Protein AF-A0AAU3VM43-F1 (afdb_monomer_lite)

Structure (mmCIF, N/CA/C/O backbone):
data_AF-A0AAU3VM43-F1
#
_entry.id   AF-A0AAU3VM43-F1
#
loop_
_atom_site.group_PDB
_atom_site.id
_atom_site.type_symbol
_atom_site.label_atom_id
_atom_site.label_alt_id
_atom_site.label_comp_id
_atom_site.label_asym_id
_atom_site.label_entity_id
_atom_site.label_seq_id
_atom_site.pdbx_PDB_ins_code
_atom_site.Cartn_x
_atom_site.Cartn_y
_atom_site.Cartn_z
_atom_site.occupancy
_atom_site.B_iso_or_equiv
_atom_site.auth_seq_id
_atom_site.auth_comp_id
_atom_site.auth_asym_id
_atom_site.auth_atom_id
_atom_site.pdbx_PDB_model_num
ATOM 1 N N . MET A 1 1 ? 19.635 12.853 0.836 1.00 34.03 1 MET A N 1
ATOM 2 C CA . MET A 1 1 ? 20.300 12.863 2.155 1.00 34.03 1 MET A CA 1
ATOM 3 C C . MET A 1 1 ? 19.289 13.414 3.151 1.00 34.03 1 MET A C 1
ATOM 5 O O . MET A 1 1 ? 19.053 14.610 3.134 1.00 34.03 1 MET A O 1
ATOM 9 N N . TRP A 1 2 ? 18.595 12.554 3.901 1.00 43.12 2 TRP A N 1
ATOM 10 C CA . TRP A 1 2 ? 17.582 12.971 4.883 1.00 43.12 2 TRP A CA 1
ATOM 11 C C . TRP A 1 2 ? 18.202 12.932 6.282 1.00 43.12 2 TRP A C 1
ATOM 13 O O . TRP A 1 2 ? 18.799 11.926 6.664 1.00 43.12 2 TRP A O 1
ATOM 23 N N . ILE A 1 3 ? 18.130 14.055 6.997 1.00 44.78 3 ILE A N 1
ATOM 24 C CA . ILE A 1 3 ? 18.766 14.262 8.303 1.00 44.78 3 ILE A CA 1
ATOM 25 C C . ILE A 1 3 ? 17.881 13.681 9.412 1.00 44.78 3 ILE A C 1
ATOM 27 O O . ILE A 1 3 ? 16.680 13.926 9.464 1.00 44.78 3 ILE A O 1
A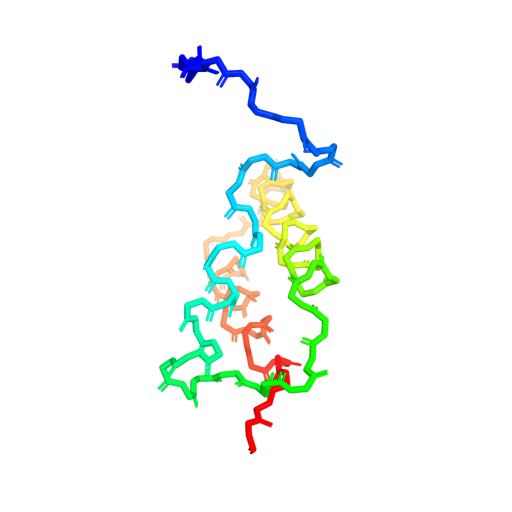TOM 31 N N . ARG A 1 4 ? 18.499 12.881 10.286 1.00 50.66 4 ARG A N 1
ATOM 32 C CA . ARG A 1 4 ? 17.882 12.098 11.364 1.00 50.66 4 ARG A CA 1
ATOM 33 C C . ARG A 1 4 ? 17.832 12.921 12.660 1.00 50.66 4 ARG A C 1
ATOM 35 O O . ARG A 1 4 ? 18.883 13.273 13.186 1.00 50.66 4 ARG A O 1
ATOM 42 N N . GLY A 1 5 ? 16.631 13.212 13.168 1.00 46.69 5 GLY A N 1
ATOM 43 C CA . GLY A 1 5 ? 16.399 13.694 14.542 1.00 46.69 5 GLY A CA 1
ATOM 44 C C . GLY A 1 5 ? 16.466 12.549 15.572 1.00 46.69 5 GLY A C 1
ATOM 45 O O . GLY A 1 5 ? 16.449 11.381 15.171 1.00 46.69 5 GLY A O 1
ATOM 46 N N . PRO A 1 6 ? 16.599 12.843 16.882 1.00 48.31 6 PRO A N 1
ATOM 47 C CA . PRO A 1 6 ? 16.955 11.845 17.887 1.00 48.31 6 PRO A CA 1
ATOM 48 C C . PRO A 1 6 ? 15.806 10.869 18.173 1.00 48.31 6 PRO A C 1
ATOM 50 O O . PRO A 1 6 ? 14.643 11.248 18.285 1.00 48.31 6 PRO A O 1
ATOM 53 N N . ALA A 1 7 ? 16.175 9.594 18.271 1.00 47.06 7 ALA A N 1
ATOM 54 C CA . ALA A 1 7 ? 15.289 8.452 18.429 1.00 47.06 7 ALA A CA 1
ATOM 55 C C . ALA A 1 7 ? 14.631 8.408 19.820 1.00 47.06 7 ALA A C 1
ATOM 57 O O . ALA A 1 7 ? 15.324 8.371 20.835 1.00 47.06 7 ALA A O 1
ATOM 58 N N . GLY A 1 8 ? 13.297 8.352 19.850 1.00 38.88 8 GLY A N 1
ATOM 59 C CA . GLY A 1 8 ? 12.525 7.854 20.992 1.00 38.88 8 GLY A CA 1
ATOM 60 C C . GLY A 1 8 ? 12.470 6.315 21.006 1.00 38.88 8 GLY A C 1
ATOM 61 O O . GLY A 1 8 ? 12.734 5.681 19.979 1.00 38.88 8 GLY A O 1
ATOM 62 N N . PRO A 1 9 ? 12.156 5.683 22.151 1.00 50.53 9 PRO A N 1
ATOM 63 C CA . PRO A 1 9 ? 12.303 4.247 22.328 1.00 50.53 9 PRO A CA 1
ATOM 64 C C . PRO A 1 9 ? 11.062 3.512 21.818 1.00 50.53 9 PRO A C 1
ATOM 66 O O . PRO A 1 9 ? 10.073 3.344 22.523 1.00 50.53 9 PRO A O 1
ATOM 69 N N . SER A 1 10 ? 11.097 3.066 20.569 1.00 45.47 10 SER A N 1
ATOM 70 C CA . SER A 1 10 ? 10.403 1.857 20.103 1.00 45.47 10 SER A CA 1
ATOM 71 C C . SER A 1 10 ? 10.870 1.577 18.681 1.00 45.47 10 SER A C 1
ATOM 73 O O . SER A 1 10 ? 10.831 2.455 17.826 1.00 45.47 10 SER A O 1
ATOM 75 N N . GLY A 1 11 ? 11.371 0.364 18.442 1.00 39.28 11 GLY A N 1
ATOM 76 C CA . GLY A 1 11 ? 11.966 -0.081 17.179 1.00 39.28 11 GLY A CA 1
ATOM 77 C C . GLY A 1 11 ? 10.962 -0.216 16.032 1.00 39.28 11 GLY A C 1
ATOM 78 O O . GLY A 1 11 ? 10.781 -1.303 15.494 1.00 39.28 11 GLY A O 1
ATOM 79 N N . GLY A 1 12 ? 10.293 0.876 15.673 1.00 45.69 12 GLY A N 1
ATOM 80 C CA . GLY A 1 12 ? 9.582 1.045 14.416 1.00 45.69 12 GLY A CA 1
ATOM 81 C C . GLY A 1 12 ? 10.399 1.933 13.488 1.00 45.69 12 GLY A C 1
ATOM 82 O O . GLY A 1 12 ? 11.035 2.891 13.929 1.00 45.69 12 GLY A O 1
ATOM 83 N N . VAL A 1 13 ? 10.390 1.616 12.198 1.00 49.94 13 VAL A N 1
ATOM 84 C CA . VAL A 1 13 ? 10.869 2.535 11.165 1.00 49.94 13 VAL A CA 1
ATOM 85 C C . VAL A 1 13 ? 10.081 3.852 11.319 1.00 49.94 13 VAL A C 1
ATOM 87 O O . VAL A 1 13 ? 8.849 3.806 11.390 1.00 49.94 13 VAL A O 1
ATOM 90 N N . PRO A 1 14 ? 10.742 5.017 11.454 1.00 42.34 14 PRO A N 1
ATOM 91 C CA . PRO A 1 14 ? 10.038 6.271 11.689 1.00 42.34 14 PRO A CA 1
ATOM 92 C C . PRO A 1 14 ? 9.172 6.637 10.475 1.00 42.34 14 PRO A C 1
ATOM 94 O O . PRO A 1 14 ? 9.700 6.800 9.378 1.00 42.34 14 PRO A O 1
ATOM 97 N N . GLY A 1 15 ? 7.860 6.789 10.686 1.00 53.78 15 GLY A N 1
ATOM 98 C CA . GLY A 1 15 ? 6.919 7.393 9.729 1.00 53.78 15 GLY A CA 1
ATOM 99 C C . GLY A 1 15 ? 5.836 6.475 9.151 1.00 53.78 15 GLY A C 1
ATOM 100 O O . GLY A 1 15 ? 4.812 6.978 8.709 1.00 53.78 15 GLY A O 1
ATOM 101 N N . GLU A 1 16 ? 6.000 5.151 9.183 1.00 52.53 16 GLU A N 1
ATOM 102 C CA . GLU A 1 16 ? 5.061 4.237 8.504 1.00 52.53 16 GLU A CA 1
ATOM 103 C C . GLU A 1 16 ? 3.697 4.033 9.192 1.00 52.53 16 GLU A C 1
ATOM 105 O O . GLU A 1 16 ? 2.692 4.078 8.483 1.00 52.53 16 GLU A O 1
ATOM 110 N N . PRO A 1 17 ? 3.587 3.835 10.524 1.00 65.62 17 PRO A N 1
ATOM 111 C CA . PRO A 1 17 ? 2.270 3.677 11.141 1.00 65.62 17 PRO A CA 1
ATOM 112 C C . PRO A 1 17 ? 1.495 4.999 11.200 1.00 65.62 17 PRO A C 1
ATOM 114 O O . PRO A 1 17 ? 0.275 4.975 11.143 1.00 65.62 17 PRO A O 1
ATOM 117 N N . ALA A 1 18 ? 2.178 6.150 11.231 1.00 79.19 18 ALA A N 1
ATOM 118 C CA . ALA A 1 18 ? 1.534 7.451 11.417 1.00 79.19 18 ALA A CA 1
ATOM 119 C C . ALA A 1 18 ? 0.545 7.799 10.289 1.00 79.19 18 ALA A C 1
ATOM 121 O O . ALA A 1 18 ? -0.557 8.258 10.569 1.00 79.19 18 ALA A O 1
ATOM 122 N N . CYS A 1 19 ? 0.899 7.532 9.027 1.00 86.38 19 CYS A N 1
ATOM 123 C CA . CYS A 1 19 ? -0.009 7.767 7.900 1.00 86.38 19 CYS A CA 1
ATOM 124 C C . CYS A 1 19 ? -1.191 6.785 7.877 1.00 86.38 19 CYS A C 1
ATOM 126 O O . CYS A 1 19 ? -2.278 7.154 7.443 1.00 86.38 19 CYS A O 1
ATOM 128 N N . VAL A 1 20 ? -0.995 5.540 8.328 1.00 90.69 20 VAL A N 1
ATOM 129 C CA . VAL A 1 20 ? -2.079 4.544 8.376 1.00 90.69 20 VAL A CA 1
ATOM 130 C C . VAL A 1 20 ? -3.048 4.864 9.511 1.00 90.69 20 VAL A C 1
ATOM 132 O O . VAL A 1 20 ? -4.253 4.867 9.293 1.00 90.69 20 VAL A O 1
ATOM 135 N N . GLU A 1 21 ? -2.526 5.203 10.689 1.00 91.94 21 GLU A N 1
ATOM 136 C CA . GLU A 1 21 ? -3.313 5.633 11.849 1.00 91.94 21 GLU A CA 1
ATOM 137 C C . GLU A 1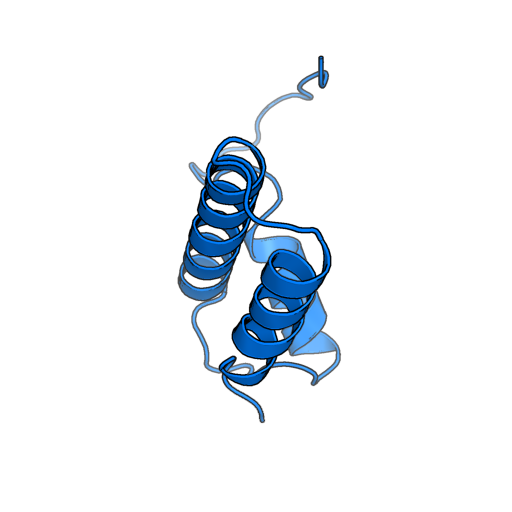 21 ? -4.118 6.910 11.548 1.00 91.94 21 GLU A C 1
ATOM 139 O O . GLU A 1 21 ? -5.266 7.042 11.970 1.00 91.94 21 GLU A O 1
ATOM 144 N N . GLU A 1 22 ? -3.544 7.844 10.786 1.00 92.31 22 GLU A N 1
ATOM 145 C CA . GLU A 1 22 ? -4.245 9.037 10.307 1.00 92.31 22 GLU A CA 1
ATOM 146 C C . GLU A 1 22 ? -5.382 8.691 9.341 1.00 92.31 22 GLU A C 1
ATOM 148 O O . GLU A 1 22 ? -6.518 9.096 9.579 1.00 92.31 22 GLU A O 1
ATOM 153 N N . ALA A 1 23 ? -5.121 7.864 8.328 1.00 91.06 23 ALA A N 1
ATOM 154 C CA . ALA A 1 23 ? -6.146 7.418 7.384 1.00 91.06 23 ALA A CA 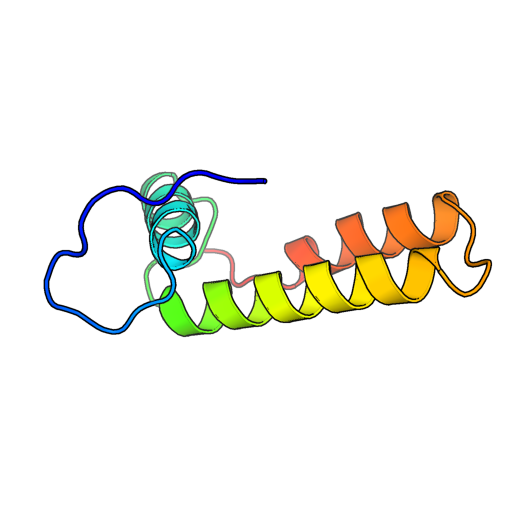1
ATOM 155 C C . ALA A 1 23 ? -7.267 6.597 8.058 1.00 91.06 23 ALA A C 1
ATOM 157 O O . ALA A 1 23 ? -8.431 6.693 7.673 1.00 91.06 23 ALA A O 1
ATOM 158 N N . GLN A 1 24 ? -6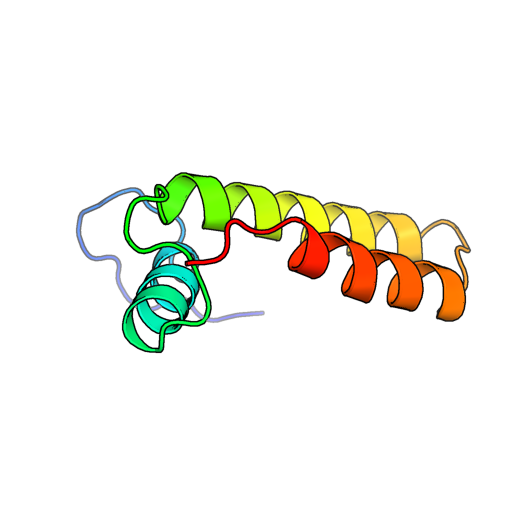.956 5.818 9.098 1.00 94.38 24 GLN A N 1
ATOM 159 C CA . GLN A 1 24 ? -7.963 5.132 9.918 1.00 94.38 24 GLN A CA 1
ATOM 160 C C . GLN A 1 24 ? -8.828 6.124 10.704 1.00 94.38 24 GLN A C 1
ATOM 162 O O . GLN A 1 24 ? -10.049 5.985 10.750 1.00 94.38 24 GLN A O 1
ATOM 167 N N . ARG A 1 25 ? -8.215 7.156 11.296 1.00 94.38 25 ARG A N 1
ATOM 168 C CA . ARG A 1 25 ? -8.928 8.223 12.014 1.00 94.38 25 ARG A CA 1
ATOM 169 C C . ARG A 1 25 ? -9.832 9.046 11.091 1.00 94.38 25 ARG A C 1
ATOM 171 O O . ARG A 1 25 ? -10.882 9.503 11.536 1.00 94.38 25 ARG A O 1
ATOM 178 N N . GLU A 1 26 ? -9.436 9.231 9.836 1.00 94.44 26 GLU A N 1
ATOM 179 C CA . GLU A 1 26 ? -10.217 9.933 8.807 1.00 94.44 26 GLU A CA 1
ATOM 180 C C . GLU A 1 26 ? -11.320 9.059 8.184 1.00 94.44 26 GLU A C 1
ATOM 182 O O . GLU A 1 26 ? -12.203 9.573 7.498 1.00 94.44 26 GLU A O 1
ATOM 187 N N . GLY A 1 27 ? -11.329 7.755 8.481 1.00 92.69 27 GLY A N 1
ATOM 188 C CA . GLY A 1 27 ? -12.322 6.808 7.974 1.00 92.69 27 GLY A CA 1
ATOM 189 C C . GLY A 1 27 ? -12.034 6.304 6.558 1.00 92.69 27 GLY A C 1
ATOM 190 O O . GLY A 1 27 ? -12.910 5.716 5.929 1.00 92.69 27 GLY A O 1
ATOM 191 N N . ASP A 1 28 ? -10.819 6.502 6.048 1.00 92.25 28 ASP A N 1
ATOM 192 C CA . ASP A 1 28 ? -10.409 5.991 4.737 1.00 92.25 28 ASP A CA 1
ATOM 193 C C . ASP A 1 28 ? -10.055 4.496 4.768 1.00 92.25 28 ASP A C 1
ATOM 195 O O . ASP A 1 28 ? -10.165 3.808 3.744 1.00 92.25 28 ASP A O 1
ATOM 199 N N . LEU A 1 29 ? -9.634 3.997 5.936 1.00 93.44 29 LEU A N 1
ATOM 200 C CA . LEU A 1 29 ? -9.188 2.624 6.178 1.00 93.44 29 LEU A CA 1
ATOM 201 C C . LEU A 1 29 ? -9.922 1.991 7.363 1.00 93.44 29 LEU A C 1
ATOM 203 O O . LEU A 1 29 ? -10.300 2.682 8.307 1.00 93.44 29 LEU A O 1
ATOM 207 N N . ASP A 1 30 ? -10.070 0.665 7.325 1.00 94.19 30 ASP A N 1
ATOM 208 C CA . ASP A 1 30 ? -10.629 -0.121 8.432 1.00 94.19 30 ASP A CA 1
ATOM 209 C C . ASP A 1 30 ? -9.853 0.138 9.747 1.00 94.19 30 ASP A C 1
ATOM 211 O O . ASP A 1 30 ? -8.643 -0.129 9.801 1.00 94.19 30 ASP A O 1
ATOM 215 N N . PRO A 1 31 ? -10.509 0.625 10.822 1.00 92.69 31 PRO A N 1
ATOM 216 C CA . PRO A 1 31 ? -9.860 0.882 12.108 1.00 92.69 31 PRO A CA 1
ATOM 217 C C . PRO A 1 31 ? -9.412 -0.396 12.838 1.00 92.69 31 PRO A C 1
ATOM 219 O O . PRO A 1 31 ? -8.629 -0.310 13.782 1.00 92.69 31 PRO A O 1
ATOM 222 N N . GLY A 1 32 ? -9.900 -1.575 12.432 1.00 93.19 32 GLY A N 1
ATOM 223 C CA . GLY A 1 32 ? -9.490 -2.872 12.972 1.00 93.19 32 GLY A CA 1
ATOM 224 C C . GLY A 1 32 ? -8.215 -3.448 12.344 1.00 93.19 32 GLY A C 1
ATOM 225 O O . GLY A 1 32 ? -7.657 -4.408 12.878 1.00 93.19 32 GLY A O 1
ATOM 226 N N . ALA A 1 33 ? -7.739 -2.885 11.230 1.00 93.38 33 ALA A N 1
ATOM 227 C CA . ALA A 1 33 ? -6.534 -3.355 10.554 1.00 93.38 33 ALA A CA 1
ATOM 228 C C . ALA A 1 33 ? -5.257 -2.968 11.328 1.00 93.38 33 ALA A C 1
ATOM 230 O O . ALA A 1 33 ? -5.160 -1.854 11.843 1.00 93.38 33 ALA A O 1
ATOM 231 N N . ASP A 1 34 ? -4.248 -3.852 11.378 1.00 93.81 34 ASP A N 1
ATOM 232 C CA . ASP A 1 34 ? -2.960 -3.534 12.019 1.00 93.81 34 ASP A CA 1
ATOM 233 C C . ASP A 1 34 ? -2.226 -2.437 11.217 1.00 93.81 34 ASP A C 1
ATOM 235 O O . ASP A 1 34 ? -1.759 -2.699 10.097 1.00 93.81 34 ASP A O 1
ATOM 239 N N . PRO A 1 35 ? -2.046 -1.224 11.778 1.00 90.88 35 PRO A N 1
ATOM 240 C CA . PRO A 1 35 ? -1.416 -0.119 11.065 1.00 90.88 35 PRO A CA 1
ATOM 241 C C . PRO A 1 35 ? 0.046 -0.400 10.708 1.00 90.88 35 PRO A C 1
ATOM 243 O O . PRO A 1 35 ? 0.560 0.099 9.704 1.00 90.88 35 PRO A O 1
ATOM 246 N N . ARG A 1 36 ? 0.738 -1.235 11.492 1.00 91.44 36 ARG A N 1
ATOM 247 C CA . ARG A 1 36 ? 2.131 -1.606 11.219 1.00 91.44 36 ARG A CA 1
ATOM 248 C C . ARG A 1 36 ? 2.224 -2.599 10.071 1.00 91.44 36 ARG A C 1
ATOM 250 O O . ARG A 1 36 ? 3.170 -2.526 9.289 1.00 91.44 36 ARG A O 1
ATOM 257 N N . GLU A 1 37 ? 1.288 -3.538 9.979 1.00 92.12 37 GLU A N 1
ATOM 258 C CA . GLU A 1 37 ? 1.227 -4.487 8.867 1.00 92.12 37 GLU A CA 1
ATOM 259 C C . GLU A 1 37 ? 0.894 -3.779 7.554 1.00 92.12 37 GLU A C 1
ATOM 261 O O . GLU A 1 37 ? 1.611 -3.961 6.567 1.00 92.12 37 GLU A O 1
ATOM 266 N N . LEU A 1 38 ? -0.107 -2.894 7.567 1.00 92.56 38 LEU A N 1
ATOM 267 C CA . LEU A 1 38 ? -0.460 -2.075 6.407 1.00 92.56 38 LEU A CA 1
ATOM 268 C C . LEU A 1 38 ? 0.683 -1.149 5.978 1.00 92.56 38 LEU A C 1
ATOM 270 O O . LEU A 1 38 ? 0.972 -1.059 4.783 1.00 92.56 38 LEU A O 1
ATOM 274 N N . GLY A 1 39 ? 1.364 -0.506 6.932 1.00 91.31 39 GLY A N 1
ATOM 275 C CA . GLY A 1 39 ? 2.527 0.337 6.651 1.00 91.31 39 GLY A CA 1
ATOM 276 C C . GLY A 1 39 ? 3.624 -0.438 5.918 1.00 91.31 39 GLY A C 1
ATOM 277 O O . GLY A 1 39 ? 4.020 -0.058 4.815 1.00 91.31 39 GLY A O 1
ATOM 278 N N . ARG A 1 40 ? 4.014 -1.604 6.457 1.00 93.19 40 ARG A N 1
ATOM 279 C CA . ARG A 1 40 ? 5.017 -2.486 5.832 1.00 93.19 40 ARG A CA 1
ATOM 280 C C . ARG A 1 40 ? 4.603 -2.954 4.438 1.00 93.19 40 ARG A C 1
ATOM 282 O O . ARG A 1 40 ? 5.443 -3.012 3.539 1.00 93.19 40 ARG A O 1
ATOM 289 N N . LEU A 1 41 ? 3.327 -3.296 4.247 1.00 92.56 41 LEU A N 1
ATOM 290 C CA . LEU A 1 41 ? 2.799 -3.696 2.944 1.00 92.56 41 LEU A CA 1
ATOM 291 C C . LEU A 1 41 ? 2.942 -2.560 1.923 1.00 92.56 41 LEU A C 1
ATOM 293 O O . LEU A 1 41 ? 3.433 -2.782 0.814 1.00 92.56 41 LEU A O 1
ATOM 297 N N . MET A 1 42 ? 2.551 -1.340 2.295 1.00 91.31 42 MET A N 1
ATOM 298 C CA . MET A 1 42 ? 2.668 -0.171 1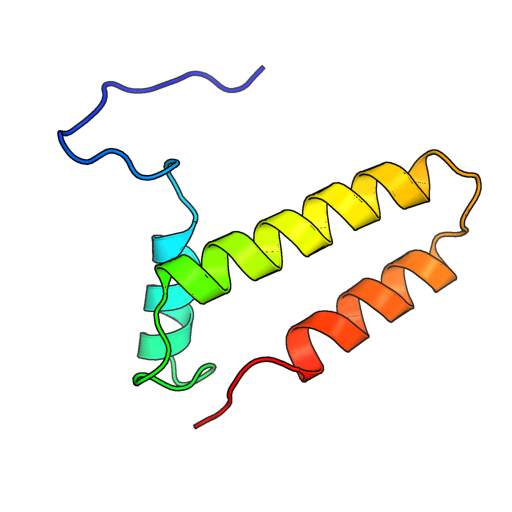.422 1.00 91.31 42 MET A CA 1
ATOM 299 C C . MET A 1 42 ? 4.121 0.171 1.111 1.00 91.31 42 MET A C 1
ATOM 301 O O . MET A 1 42 ? 4.449 0.428 -0.049 1.00 91.31 42 MET A O 1
ATOM 305 N N . LEU A 1 43 ? 5.020 0.088 2.090 1.00 91.69 43 LEU A N 1
ATOM 306 C CA . LEU A 1 43 ? 6.444 0.278 1.843 1.00 91.69 43 LEU A CA 1
ATOM 307 C C . LEU A 1 43 ? 7.001 -0.763 0.866 1.00 91.69 43 LEU A C 1
ATOM 309 O O . LEU A 1 43 ? 7.737 -0.396 -0.051 1.00 91.69 43 LEU A O 1
ATOM 313 N N . ALA A 1 44 ? 6.623 -2.037 0.999 1.00 94.00 44 ALA A N 1
ATOM 314 C CA . ALA A 1 44 ? 7.040 -3.081 0.065 1.00 94.00 44 ALA A CA 1
ATOM 315 C C . ALA A 1 44 ? 6.570 -2.786 -1.373 1.00 94.00 44 ALA A C 1
ATOM 317 O O . ALA A 1 44 ? 7.332 -2.961 -2.329 1.00 94.00 44 ALA A O 1
ATOM 318 N N . VAL A 1 45 ? 5.342 -2.278 -1.535 1.00 92.31 45 VAL A N 1
ATOM 319 C CA . VAL A 1 45 ? 4.820 -1.834 -2.837 1.00 92.31 45 VAL A CA 1
ATOM 320 C C . VAL A 1 45 ? 5.639 -0.664 -3.387 1.00 92.31 45 VAL A C 1
ATOM 322 O O . VAL A 1 45 ? 6.080 -0.728 -4.536 1.00 92.31 45 VAL A O 1
ATOM 325 N N . LEU A 1 46 ? 5.896 0.372 -2.583 1.00 91.31 46 LEU A N 1
ATOM 326 C CA . LEU A 1 46 ? 6.661 1.553 -3.000 1.00 91.31 46 LEU A CA 1
ATOM 327 C C . LEU A 1 46 ? 8.094 1.193 -3.416 1.00 91.31 46 LEU A C 1
ATOM 329 O O . LEU A 1 46 ? 8.550 1.599 -4.486 1.00 91.31 46 LEU A O 1
ATOM 333 N N . GLN A 1 47 ? 8.779 0.362 -2.628 1.00 93.50 47 GLN A N 1
ATOM 334 C CA . GLN A 1 47 ? 10.122 -0.126 -2.953 1.00 93.50 47 GLN A CA 1
ATOM 335 C C . GLN A 1 47 ? 10.128 -0.944 -4.248 1.00 93.50 47 GLN A C 1
ATOM 337 O O . GLN A 1 47 ? 11.020 -0.796 -5.090 1.00 93.50 47 GLN A O 1
ATOM 342 N N . ARG A 1 48 ? 9.112 -1.791 -4.457 1.00 90.50 48 ARG A N 1
ATOM 343 C CA . ARG A 1 48 ? 8.994 -2.555 -5.700 1.00 90.50 48 ARG A CA 1
ATOM 344 C C . ARG A 1 48 ? 8.707 -1.650 -6.897 1.00 90.50 48 ARG A C 1
ATOM 346 O O . ARG A 1 48 ? 9.266 -1.897 -7.961 1.00 90.50 48 ARG A O 1
ATOM 353 N N . MET A 1 49 ? 7.889 -0.610 -6.748 1.00 91.50 49 MET A N 1
ATOM 354 C CA . MET A 1 49 ? 7.644 0.373 -7.809 1.00 91.50 49 MET A CA 1
ATOM 355 C C . MET A 1 49 ? 8.923 1.128 -8.187 1.00 91.50 49 MET A C 1
ATOM 357 O O . MET A 1 49 ? 9.198 1.291 -9.376 1.00 91.50 49 MET A O 1
ATOM 361 N N . GLU A 1 50 ? 9.747 1.509 -7.207 1.00 91.38 50 GLU A N 1
ATOM 362 C CA . GLU A 1 50 ? 11.055 2.120 -7.466 1.00 91.38 50 GLU A CA 1
ATOM 363 C C . GLU A 1 50 ? 11.984 1.166 -8.234 1.00 91.38 50 GLU A C 1
ATOM 365 O O . GLU A 1 50 ? 12.672 1.569 -9.175 1.00 91.38 50 GLU A O 1
ATOM 370 N N . PHE A 1 51 ? 11.979 -0.120 -7.877 1.00 92.81 51 PHE A N 1
ATOM 371 C CA . PHE A 1 51 ? 12.696 -1.139 -8.636 1.00 92.81 51 PHE A CA 1
ATOM 372 C C . PHE A 1 51 ? 12.168 -1.257 -10.075 1.00 92.81 51 PHE A C 1
ATOM 374 O O . PHE A 1 51 ? 12.955 -1.253 -11.018 1.00 92.81 51 PHE A O 1
ATOM 381 N N . LEU A 1 52 ? 10.848 -1.330 -10.268 1.00 90.88 52 LEU A N 1
ATOM 382 C CA . LEU A 1 52 ? 10.239 -1.487 -11.592 1.00 90.88 52 LEU A CA 1
ATOM 383 C C . LEU A 1 52 ? 10.543 -0.304 -12.517 1.00 90.88 52 LEU A C 1
ATOM 385 O O . LEU A 1 52 ? 10.842 -0.521 -13.694 1.00 90.88 52 LEU A O 1
ATOM 389 N N . ALA A 1 53 ? 10.575 0.920 -11.987 1.00 89.38 53 ALA A N 1
ATOM 390 C CA . ALA A 1 53 ? 10.979 2.108 -12.738 1.00 89.38 53 ALA A CA 1
ATOM 391 C C . ALA A 1 53 ? 12.393 1.978 -13.338 1.00 89.38 53 ALA A C 1
ATOM 393 O O . ALA A 1 53 ? 12.654 2.453 -14.442 1.00 89.38 53 ALA A O 1
ATOM 394 N N . LYS A 1 54 ? 13.299 1.260 -12.661 1.00 91.81 54 LYS A N 1
ATOM 395 C CA . LYS A 1 54 ? 14.671 1.004 -13.134 1.00 91.81 54 LYS A CA 1
ATOM 396 C C . LYS A 1 54 ? 14.738 -0.075 -14.229 1.00 91.81 54 LYS A C 1
ATOM 398 O O . LYS A 1 54 ? 15.755 -0.191 -14.905 1.00 91.81 54 LYS A O 1
ATOM 403 N N . THR A 1 55 ? 13.662 -0.836 -14.455 1.00 87.44 55 THR A N 1
ATOM 404 C CA . THR A 1 55 ? 13.605 -1.969 -15.408 1.00 87.44 55 THR A CA 1
ATOM 405 C C . THR A 1 55 ? 13.001 -1.631 -16.782 1.00 87.44 55 THR A C 1
ATOM 407 O O . THR A 1 55 ? 12.598 -2.533 -17.510 1.00 87.44 55 THR A O 1
ATOM 410 N N . ARG A 1 56 ? 12.953 -0.343 -17.167 1.00 85.31 56 ARG A N 1
ATOM 411 C CA . ARG A 1 56 ? 12.292 0.169 -18.394 1.00 85.31 56 ARG A CA 1
ATOM 412 C C . ARG A 1 56 ? 10.769 -0.028 -18.442 1.00 85.31 56 ARG A C 1
ATOM 414 O O . ARG A 1 56 ? 10.178 0.079 -19.514 1.00 85.31 56 ARG A O 1
ATOM 421 N N . MET A 1 57 ? 10.119 -0.274 -17.303 1.00 89.31 57 MET A N 1
ATOM 422 C CA . MET A 1 57 ? 8.665 -0.140 -17.217 1.00 89.31 57 MET A CA 1
ATOM 423 C C . MET A 1 57 ? 8.287 1.329 -17.430 1.00 89.31 57 MET A C 1
ATOM 425 O O . MET A 1 57 ? 8.867 2.213 -16.800 1.00 89.31 57 MET A O 1
ATOM 429 N N . ASP A 1 58 ? 7.327 1.590 -18.315 1.00 90.44 58 ASP A N 1
ATOM 430 C CA . ASP A 1 58 ? 6.874 2.952 -18.578 1.00 90.44 58 ASP A CA 1
ATOM 431 C C . ASP A 1 58 ? 6.022 3.525 -17.427 1.00 90.44 58 ASP A C 1
ATOM 433 O O . ASP A 1 58 ? 5.501 2.812 -16.560 1.00 90.44 58 ASP A O 1
ATOM 437 N N . ALA A 1 59 ? 5.858 4.849 -17.438 1.00 88.06 59 ALA A N 1
ATOM 438 C CA . ALA A 1 59 ? 5.102 5.575 -16.422 1.00 88.06 59 ALA A CA 1
ATOM 439 C C . ALA A 1 59 ? 3.629 5.134 -16.331 1.00 88.06 59 ALA A C 1
ATOM 441 O O . ALA A 1 59 ? 3.047 5.166 -15.247 1.00 88.06 59 ALA A O 1
ATOM 442 N N . SER A 1 60 ? 3.021 4.683 -17.433 1.00 93.00 60 SER A N 1
ATOM 443 C CA . SER A 1 60 ? 1.633 4.208 -17.436 1.00 93.00 60 SER A CA 1
ATOM 444 C C . SER A 1 60 ? 1.484 2.884 -16.677 1.00 93.00 60 SER A C 1
ATOM 446 O O . SER A 1 60 ? 0.496 2.678 -15.967 1.00 93.00 60 SER A O 1
ATOM 448 N N . GLY A 1 61 ? 2.488 2.004 -16.767 1.00 90.94 61 GLY A N 1
ATOM 449 C CA . GLY A 1 61 ? 2.583 0.775 -15.985 1.00 90.94 61 GLY A CA 1
ATOM 450 C C . GLY A 1 61 ? 2.678 1.063 -14.488 1.00 90.94 61 GLY A C 1
ATOM 451 O O . GLY A 1 61 ? 1.897 0.520 -13.705 1.00 90.94 61 GLY A O 1
ATOM 452 N N . LEU A 1 62 ? 3.560 1.987 -14.101 1.00 89.62 62 LEU A N 1
ATOM 453 C CA . LEU A 1 62 ? 3.724 2.406 -12.704 1.00 89.62 62 LEU A CA 1
ATOM 454 C C . LEU A 1 62 ? 2.456 3.068 -12.143 1.00 89.62 62 LEU A C 1
ATOM 456 O O . LEU A 1 62 ? 2.033 2.733 -11.038 1.00 89.62 62 LEU A O 1
ATOM 460 N N . LEU A 1 63 ? 1.798 3.940 -12.914 1.00 91.06 63 LEU A N 1
ATOM 461 C CA . LEU A 1 63 ? 0.531 4.571 -12.520 1.00 91.06 63 LEU A CA 1
ATOM 462 C C . LEU A 1 63 ? -0.578 3.544 -12.278 1.00 91.06 63 LEU A C 1
ATOM 464 O O . LEU A 1 63 ? -1.379 3.690 -11.356 1.00 91.06 63 LEU A O 1
ATOM 468 N N . ARG A 1 64 ? -0.625 2.483 -13.087 1.00 92.94 64 ARG A N 1
ATOM 469 C CA . ARG A 1 64 ? -1.601 1.403 -12.919 1.00 92.94 64 ARG A CA 1
ATOM 470 C C . ARG A 1 64 ? -1.390 0.657 -11.605 1.00 92.94 64 ARG A C 1
ATOM 472 O O . ARG A 1 64 ? -2.362 0.395 -10.904 1.00 92.94 64 ARG A O 1
ATOM 479 N N . ILE A 1 65 ? -0.136 0.369 -11.253 1.00 89.50 65 ILE A N 1
ATOM 480 C CA . ILE A 1 65 ? 0.224 -0.261 -9.973 1.00 89.50 65 ILE A CA 1
ATOM 481 C C . ILE A 1 65 ? -0.138 0.667 -8.808 1.00 89.50 65 ILE A C 1
ATOM 483 O O . ILE A 1 65 ? -0.806 0.231 -7.872 1.00 89.50 65 ILE A O 1
ATOM 487 N N . GLY A 1 66 ? 0.210 1.954 -8.909 1.00 88.50 66 GLY A N 1
ATOM 488 C CA . GLY A 1 66 ? -0.101 2.960 -7.891 1.00 88.50 66 GLY A CA 1
ATOM 489 C C . GLY A 1 66 ? -1.600 3.165 -7.648 1.00 88.50 66 GLY A C 1
ATOM 490 O O . GLY A 1 66 ? -1.987 3.531 -6.548 1.00 88.50 66 GLY A O 1
ATOM 491 N N . ARG A 1 67 ? -2.460 2.888 -8.638 1.00 90.88 67 ARG A N 1
ATOM 492 C CA . ARG A 1 67 ? -3.927 2.886 -8.467 1.00 90.88 67 ARG A CA 1
ATOM 493 C C . ARG A 1 67 ? -4.460 1.563 -7.924 1.00 90.88 67 ARG A C 1
ATOM 495 O O . ARG A 1 67 ? -5.402 1.554 -7.139 1.00 90.88 67 ARG A O 1
ATOM 502 N N . ALA A 1 68 ? -3.883 0.447 -8.361 1.00 92.25 68 ALA A N 1
ATOM 503 C CA . ALA A 1 68 ? -4.357 -0.880 -7.993 1.00 92.25 68 ALA A CA 1
ATOM 504 C C . ALA A 1 68 ? -4.039 -1.237 -6.535 1.00 92.25 68 ALA A C 1
ATOM 506 O O . ALA A 1 68 ? -4.856 -1.890 -5.893 1.00 92.25 68 ALA A O 1
ATOM 507 N N . ALA A 1 69 ? -2.882 -0.822 -6.013 1.00 90.00 69 ALA A N 1
ATOM 508 C CA . ALA A 1 69 ? -2.468 -1.168 -4.654 1.00 90.00 69 ALA A CA 1
ATOM 509 C C . ALA A 1 69 ? -3.380 -0.556 -3.566 1.00 90.00 69 ALA A C 1
ATOM 511 O O . ALA A 1 69 ? -3.898 -1.327 -2.757 1.00 90.00 69 ALA A O 1
ATOM 512 N N . PRO A 1 70 ? -3.695 0.757 -3.570 1.00 86.19 70 PRO A N 1
ATOM 513 C CA . PRO A 1 70 ? -4.631 1.339 -2.605 1.00 86.19 70 PRO A CA 1
ATOM 514 C C . PRO A 1 70 ? -6.052 0.770 -2.705 1.00 86.19 70 PRO A C 1
ATOM 516 O O . PRO A 1 70 ? -6.765 0.691 -1.711 1.00 86.19 70 PRO A O 1
ATOM 519 N N . ALA A 1 71 ? -6.472 0.327 -3.895 1.00 90.56 71 ALA A N 1
ATOM 520 C CA . ALA A 1 71 ? -7.786 -0.285 -4.103 1.00 90.56 71 ALA A CA 1
ATOM 521 C C . ALA A 1 71 ? -7.948 -1.659 -3.421 1.00 90.56 71 ALA A C 1
ATOM 523 O O . ALA A 1 71 ? -9.053 -2.193 -3.385 1.00 90.56 71 ALA A O 1
ATOM 524 N N . ARG A 1 72 ? -6.858 -2.248 -2.912 1.00 89.81 72 ARG A N 1
ATOM 525 C CA . ARG A 1 72 ? -6.858 -3.520 -2.173 1.00 89.81 72 ARG A CA 1
ATOM 526 C C . ARG A 1 72 ? -6.773 -3.337 -0.659 1.00 89.81 72 ARG A C 1
ATOM 528 O O . ARG A 1 72 ? -6.770 -4.338 0.050 1.00 89.81 72 ARG A O 1
ATOM 535 N N . LEU A 1 73 ? -6.671 -2.099 -0.180 1.00 91.19 73 LEU A N 1
ATOM 536 C CA . LEU A 1 73 ? -6.622 -1.816 1.248 1.00 91.19 73 LEU A CA 1
ATOM 537 C C . LEU A 1 73 ? -7.979 -2.106 1.905 1.00 91.19 73 LEU A C 1
ATOM 539 O O . LEU A 1 73 ? -9.014 -1.908 1.260 1.00 91.19 73 LEU A O 1
ATOM 543 N N . PRO A 1 74 ? -7.980 -2.569 3.167 1.00 89.81 74 PRO A N 1
ATOM 544 C CA . PRO A 1 74 ? -9.209 -2.804 3.905 1.00 89.81 74 PRO A CA 1
ATOM 545 C C . PRO A 1 74 ? -9.943 -1.476 4.106 1.00 89.81 74 PRO A C 1
ATOM 547 O O . PRO A 1 74 ? -9.367 -0.483 4.554 1.00 89.81 74 PRO A O 1
ATOM 550 N N . ARG A 1 75 ? -11.213 -1.467 3.708 1.00 90.00 75 ARG A N 1
ATOM 551 C CA . ARG A 1 75 ? -12.126 -0.331 3.834 1.00 90.00 75 ARG A CA 1
ATOM 552 C C . ARG A 1 75 ? -13.060 -0.572 5.027 1.00 90.00 75 ARG A C 1
ATOM 554 O O . ARG A 1 75 ? -13.279 -1.744 5.340 1.00 90.00 75 ARG A O 1
A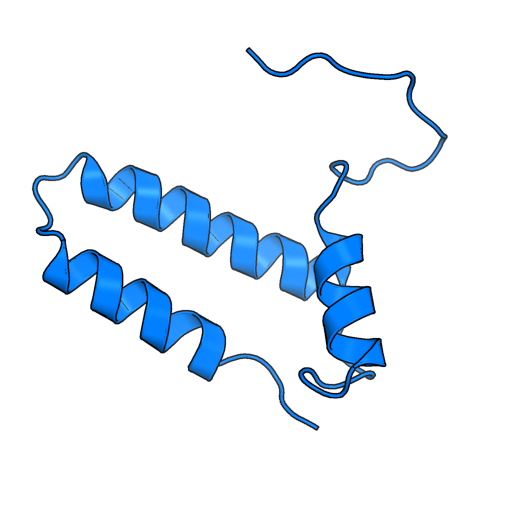TOM 561 N N . PRO A 1 76 ? -13.583 0.495 5.655 1.00 85.12 76 PRO A N 1
ATOM 562 C CA . PRO A 1 76 ? -14.655 0.374 6.640 1.00 85.12 76 PRO A CA 1
ATOM 563 C C . PRO A 1 76 ? -15.872 -0.400 6.116 1.00 85.12 76 PRO A C 1
ATOM 565 O O . PRO A 1 76 ? -16.108 -0.376 4.882 1.00 85.12 76 PRO A O 1
#

Secondary structure (DSSP, 8-state):
-PPPPPPPSS-SPTTHHHHHHHHHHHTSS-TTS-HHHHHHHHHHHHHHHHHHHHTT--HHHHHHHHHHTGGGSPP-

Foldseek 3Di:
DDDDDDDDDDPDDPDQLVVQCVCVVVQAAPVPDDSSVVSVQVVVLVVVLVVVVVVPDDPVNSVVSVVVSSVPGHGD

Sequence (76 aa):
MWIRGPAGPSGGVPGEPACVEEAQREGDLDPGADPRELGRLMLAVLQRMEFLAKTRMDASGLLRIGRAAPARLPRP

pLDDT: mean 81.15, std 18.77, range [34.03, 94.44]

Radius of gyration: 14.7 Å; chains: 1; bounding box: 35×19×41 Å